Protein AF-A0A1B6HG64-F1 (afdb_monomer)

Secondary structure (DSSP, 8-state):
-HHHHHHHHHHHHHHHHT-S--TTS--GGGSHHHHHHHH-HHHHHHHHHHHHHHHHHHHHHHH---SEETTEEHHHHHHHHHHHHHHHHHHHHHHHHHHHHHHHHHHHHHHHHHHH--

Sequence (118 aa):
IAIDISCHWIYLHSSLLQGKTSHKFIDLGENPIMSVYYTSRPVLFFMCFGNEAFFAALYAMHFAEGPIIAGMGLFRLICYLAAPVMAVKTAISLVHGYVACCNIATIDVKEREALKQK

Foldseek 3Di:
DVLLVVLVVLLVVLVVLCPDDDDPADDPCVDVVVVVCVVDPVNVVCLVVLLVLLVVLVVVVVVPLDDQDPNGRPSVVSNVVSVVSNVVSSVVSVVSSVSSVVSVVVSVVVVVVVVVVD

Mean predicted aligned error: 8.43 Å

Radius of gyration: 19.55 Å; Cα contacts (8 Å, |Δi|>4): 92; chains: 1; bounding box: 41×30×65 Å

Nearest PDB structures (foldseek):
  1b5l-assembly1_A  TM=2.856E-01  e=9.834E+00  Komagataella pastoris

Solvent-accessible surface area (backbone atoms only — not comparable to full-atom values): 6390 Å² total; per-residue (Å²): 110,69,64,47,54,51,19,50,49,46,32,52,49,36,57,62,74,47,64,92,75,78,92,83,64,85,59,66,70,79,40,70,72,49,36,55,49,69,71,33,65,67,56,45,48,52,34,53,50,25,33,51,45,23,56,50,21,56,56,41,45,75,80,47,44,60,65,74,51,95,92,38,29,44,32,55,55,49,26,63,68,14,44,62,36,32,53,53,46,51,52,53,29,50,54,48,27,50,48,23,52,54,46,40,54,53,49,56,52,49,56,53,51,56,62,71,75,105

Structure (mmCIF, N/CA/C/O backbone):
data_AF-A0A1B6HG64-F1
#
_entry.id   AF-A0A1B6HG64-F1
#
loop_
_atom_site.group_PDB
_atom_site.id
_atom_site.type_symbol
_atom_site.label_atom_id
_atom_site.label_alt_id
_atom_site.label_comp_id
_atom_site.label_asym_id
_atom_site.label_entity_id
_atom_site.label_seq_id
_atom_site.pdbx_PDB_ins_code
_atom_site.Cartn_x
_atom_site.Cartn_y
_atom_site.Cartn_z
_atom_site.occupancy
_atom_site.B_iso_or_equiv
_atom_site.auth_seq_id
_atom_site.auth_comp_id
_atom_site.auth_asym_id
_atom_site.auth_atom_id
_atom_site.pdbx_PDB_model_num
ATOM 1 N N . ILE A 1 1 ? -0.509 5.584 -4.532 1.00 76.31 1 ILE A N 1
ATOM 2 C CA . ILE A 1 1 ? 0.352 5.771 -3.331 1.00 76.31 1 ILE A CA 1
ATOM 3 C C . ILE A 1 1 ? -0.449 6.304 -2.143 1.00 76.31 1 ILE A C 1
ATOM 5 O O . ILE A 1 1 ? -0.572 5.577 -1.171 1.00 76.31 1 ILE A O 1
ATOM 9 N N . ALA A 1 2 ? -1.053 7.499 -2.220 1.00 85.50 2 ALA A N 1
ATOM 10 C CA . ALA A 1 2 ? -1.774 8.093 -1.082 1.00 85.50 2 ALA A CA 1
ATOM 11 C C . ALA A 1 2 ? -2.880 7.192 -0.498 1.00 85.50 2 ALA A C 1
ATOM 13 O O . ALA A 1 2 ? -2.928 7.011 0.710 1.00 85.50 2 ALA A O 1
ATOM 14 N N . ILE A 1 3 ? -3.698 6.564 -1.352 1.00 87.06 3 ILE A N 1
ATOM 15 C CA . ILE A 1 3 ? -4.765 5.642 -0.919 1.00 87.06 3 ILE A CA 1
ATOM 16 C C . ILE A 1 3 ? -4.202 4.491 -0.077 1.00 87.06 3 ILE A C 1
ATOM 18 O O . ILE A 1 3 ? -4.750 4.182 0.972 1.00 87.06 3 ILE A O 1
ATOM 22 N N . ASP A 1 4 ? -3.088 3.887 -0.500 1.00 85.69 4 ASP A N 1
ATOM 23 C CA . ASP A 1 4 ? -2.468 2.776 0.230 1.00 85.69 4 ASP A CA 1
ATOM 24 C C . ASP A 1 4 ? -1.981 3.225 1.614 1.00 85.69 4 ASP A C 1
ATOM 26 O O . ASP A 1 4 ? -2.293 2.581 2.611 1.00 85.69 4 ASP A O 1
ATOM 30 N N . ILE A 1 5 ? -1.314 4.384 1.685 1.00 87.50 5 ILE A N 1
ATOM 31 C CA . ILE A 1 5 ? -0.844 4.975 2.946 1.00 87.50 5 ILE A CA 1
ATOM 32 C C . ILE A 1 5 ? -2.027 5.278 3.874 1.00 87.50 5 ILE A C 1
ATOM 34 O O . ILE A 1 5 ? -2.003 4.899 5.043 1.00 87.50 5 ILE A O 1
ATOM 38 N N . SER A 1 6 ? -3.074 5.931 3.364 1.00 90.38 6 SER A N 1
ATOM 39 C CA . SER A 1 6 ? -4.257 6.288 4.150 1.00 90.38 6 SER A CA 1
ATOM 40 C C . SER A 1 6 ? -5.000 5.053 4.658 1.00 90.38 6 SER A C 1
ATOM 42 O O . SER A 1 6 ? -5.297 4.974 5.847 1.00 90.38 6 SER A O 1
ATOM 44 N N . CYS A 1 7 ? -5.268 4.066 3.800 1.00 87.69 7 CYS A N 1
ATOM 45 C CA . CYS A 1 7 ? -5.957 2.838 4.196 1.00 87.69 7 CYS A CA 1
ATOM 46 C C . CYS A 1 7 ? -5.138 2.028 5.210 1.00 87.69 7 CYS A C 1
ATOM 48 O O . CYS A 1 7 ? -5.705 1.520 6.176 1.00 87.69 7 CYS A O 1
ATOM 50 N N . HIS A 1 8 ? -3.814 1.955 5.040 1.00 86.06 8 HIS A N 1
ATOM 51 C CA . HIS A 1 8 ? -2.930 1.303 6.003 1.00 86.06 8 HIS A CA 1
ATOM 52 C C . HIS A 1 8 ? -2.925 2.033 7.349 1.00 86.06 8 HIS A C 1
ATOM 54 O O . HIS A 1 8 ? -2.975 1.398 8.399 1.00 86.06 8 HIS A O 1
ATOM 60 N N . TRP A 1 9 ? -2.907 3.368 7.333 1.00 88.56 9 TRP A N 1
ATOM 61 C CA . TRP A 1 9 ? -2.954 4.169 8.552 1.00 88.56 9 TRP A CA 1
ATOM 62 C C . TRP A 1 9 ? -4.270 3.972 9.311 1.00 88.56 9 TRP A C 1
ATOM 64 O O . TRP A 1 9 ? -4.242 3.741 10.516 1.00 88.56 9 TRP A O 1
ATOM 74 N N . ILE A 1 10 ? -5.414 3.984 8.617 1.00 88.19 10 ILE A N 1
ATOM 75 C CA . ILE A 1 10 ? -6.731 3.734 9.229 1.00 88.19 10 ILE A CA 1
ATOM 76 C C . ILE A 1 10 ? -6.791 2.316 9.804 1.00 88.19 10 ILE A C 1
ATOM 78 O O . ILE A 1 10 ? -7.281 2.123 10.914 1.00 88.19 10 ILE A O 1
ATOM 82 N N . TYR A 1 11 ? -6.253 1.324 9.095 1.00 85.38 11 TYR A N 1
ATOM 83 C CA . TYR A 1 11 ? -6.196 -0.046 9.596 1.00 85.38 11 TYR A CA 1
ATOM 84 C C . TYR A 1 11 ? -5.319 -0.183 10.843 1.00 85.38 11 TYR A C 1
ATOM 86 O O . TYR A 1 11 ? -5.755 -0.763 11.841 1.00 85.38 11 TYR A O 1
ATOM 94 N N . LEU A 1 12 ? -4.122 0.410 10.833 1.00 86.50 12 LEU A N 1
ATOM 95 C CA . LEU A 1 12 ? -3.239 0.458 11.997 1.00 86.50 12 LEU A CA 1
ATOM 96 C C . LEU A 1 12 ? -3.927 1.155 13.177 1.00 86.50 12 LEU A C 1
ATOM 98 O O . LEU A 1 12 ? -3.898 0.648 14.295 1.00 86.50 12 LEU A O 1
ATOM 102 N N . HIS A 1 13 ? -4.594 2.282 12.923 1.00 88.25 13 HIS A N 1
ATOM 103 C CA . HIS A 1 13 ? -5.351 3.011 13.933 1.00 88.25 13 HIS A CA 1
ATOM 104 C C . HIS A 1 13 ? -6.487 2.160 14.515 1.00 88.25 13 HIS A C 1
ATOM 106 O O . HIS A 1 13 ? -6.604 2.050 15.732 1.00 88.25 13 HIS A O 1
ATOM 112 N N . SER A 1 14 ? -7.258 1.477 13.663 1.00 84.75 14 SER A N 1
ATOM 113 C CA . SER A 1 14 ? -8.315 0.558 14.100 1.00 84.75 14 SER A CA 1
ATOM 114 C C . SER A 1 14 ? -7.766 -0.592 14.954 1.00 84.75 14 SER A C 1
ATOM 116 O O . SER A 1 14 ? -8.376 -0.953 15.956 1.00 84.75 14 SER A O 1
ATOM 118 N N . SER A 1 15 ? -6.575 -1.104 14.621 1.00 80.88 15 SER A N 1
ATOM 119 C CA . SER A 1 15 ? -5.893 -2.169 15.369 1.00 80.88 15 SER A CA 1
ATOM 120 C C . SER A 1 15 ? -5.388 -1.690 16.736 1.00 80.88 15 SER A C 1
ATOM 122 O O . SER A 1 15 ? -5.432 -2.439 17.709 1.00 80.88 15 SER A O 1
ATOM 124 N N . LEU A 1 16 ? -4.925 -0.437 16.829 1.00 84.31 16 LEU A N 1
ATOM 125 C CA . LEU A 1 16 ? -4.517 0.184 18.093 1.00 84.31 16 LEU A CA 1
ATOM 126 C C . LEU A 1 16 ? -5.717 0.421 19.018 1.00 84.31 16 LEU A C 1
ATOM 128 O O . LEU A 1 16 ? -5.644 0.092 20.201 1.00 84.31 16 LEU A O 1
ATOM 132 N N . LEU A 1 17 ? -6.824 0.943 18.478 1.00 81.62 17 LEU A N 1
ATOM 133 C CA . LEU A 1 17 ? -8.076 1.134 19.220 1.00 81.62 17 LEU A CA 1
ATOM 134 C C . LEU A 1 17 ? -8.688 -0.199 19.676 1.00 81.62 17 LEU A C 1
ATOM 136 O O . LEU A 1 17 ? -9.300 -0.270 20.735 1.00 81.62 17 LEU A O 1
ATOM 140 N N . GLN A 1 18 ? -8.490 -1.272 18.905 1.00 71.62 18 GLN A N 1
ATOM 141 C CA . GLN A 1 18 ? -9.025 -2.604 19.198 1.00 71.62 18 GLN A CA 1
ATOM 142 C C . GLN A 1 18 ? -8.456 -3.292 20.445 1.00 71.62 18 GLN A C 1
ATOM 144 O O . GLN A 1 18 ? -9.000 -4.334 20.810 1.00 71.62 18 GLN A O 1
ATOM 149 N N . GLY A 1 19 ? -7.372 -2.780 21.048 1.00 62.94 19 GLY A N 1
ATOM 150 C CA . GLY A 1 19 ? -6.646 -3.349 22.194 1.00 62.94 19 GLY A CA 1
ATOM 151 C C . GLY A 1 19 ? -7.317 -4.549 22.881 1.00 62.94 19 GLY A C 1
ATOM 152 O O . GLY A 1 19 ? -8.223 -4.371 23.683 1.00 62.94 19 GLY A O 1
ATOM 153 N N . LYS A 1 20 ? -6.860 -5.769 22.541 1.00 53.66 20 LYS A N 1
ATOM 154 C CA . LYS A 1 20 ? -7.310 -7.082 23.054 1.00 53.66 20 LYS A CA 1
ATOM 155 C C . LYS A 1 20 ? -8.774 -7.110 23.529 1.00 53.66 20 LYS A C 1
ATOM 157 O O . LYS A 1 20 ? -8.989 -7.051 24.731 1.00 53.66 20 LYS A O 1
ATOM 162 N N . THR A 1 21 ? -9.759 -7.273 22.637 1.00 53.34 21 THR A N 1
ATOM 163 C CA . THR A 1 21 ? -11.021 -8.025 22.880 1.00 53.34 21 THR A CA 1
ATOM 164 C C . THR A 1 21 ? -12.059 -7.763 21.779 1.00 53.34 21 THR A C 1
ATOM 166 O O . THR A 1 21 ? -12.567 -6.657 21.658 1.00 53.34 21 THR A O 1
ATOM 169 N N . SER A 1 22 ? -12.438 -8.787 20.997 1.00 51.09 22 SER A N 1
ATOM 170 C CA . SER A 1 22 ? -13.840 -9.109 20.628 1.00 51.09 22 SER A CA 1
ATOM 171 C C . SER A 1 22 ? -13.926 -10.076 19.434 1.00 51.09 22 SER A C 1
ATOM 173 O O . SER A 1 22 ? -13.179 -9.962 18.472 1.00 51.09 22 SER A O 1
ATOM 175 N N . HIS A 1 23 ? -14.908 -10.981 19.472 1.00 54.00 23 HIS A N 1
ATOM 176 C CA . HIS A 1 23 ? -15.177 -12.027 18.472 1.00 54.00 23 HIS A CA 1
ATOM 177 C C . HIS A 1 23 ? -16.087 -11.603 17.300 1.00 54.00 23 HIS A C 1
ATOM 179 O O . HIS A 1 23 ? -16.501 -12.451 16.521 1.00 54.00 23 HIS A O 1
ATOM 185 N N . LYS A 1 24 ? -16.461 -10.321 17.191 1.00 56.59 24 LYS A N 1
ATOM 186 C CA . LYS A 1 24 ? -17.429 -9.835 16.181 1.00 56.59 24 LYS A CA 1
ATOM 187 C C . LYS A 1 24 ? -16.788 -8.987 15.074 1.00 56.59 24 LYS A C 1
ATOM 189 O O . LYS A 1 24 ? -17.493 -8.269 14.372 1.00 56.59 24 LYS A O 1
ATOM 194 N N . PHE A 1 25 ? -15.463 -8.994 14.974 1.00 61.44 25 PHE A N 1
ATOM 195 C CA . PHE A 1 25 ? -14.749 -8.221 13.963 1.00 61.44 25 PHE A CA 1
ATOM 196 C C . PHE A 1 25 ? -14.629 -9.004 12.662 1.00 61.44 25 PHE A C 1
ATOM 198 O O . PHE A 1 25 ? -14.516 -10.227 12.674 1.00 61.44 25 PHE A O 1
ATOM 205 N N . ILE A 1 26 ? -14.666 -8.274 11.551 1.00 62.00 26 ILE A N 1
ATOM 206 C CA . ILE A 1 26 ? -14.460 -8.835 10.221 1.00 62.00 26 ILE A CA 1
ATOM 207 C C . ILE A 1 26 ? -12.950 -8.996 10.067 1.00 62.00 26 ILE A C 1
ATOM 209 O O . ILE A 1 26 ? -12.233 -8.003 9.911 1.00 62.00 26 ILE A O 1
ATOM 213 N N . ASP A 1 27 ? -12.465 -10.230 10.182 1.00 60.88 27 ASP A N 1
ATOM 214 C CA . ASP A 1 27 ? -11.059 -10.532 9.944 1.00 60.88 27 ASP A CA 1
ATOM 215 C C . ASP A 1 27 ? -10.826 -10.661 8.434 1.00 60.88 27 ASP A C 1
ATOM 217 O O . ASP A 1 27 ? -11.445 -11.472 7.742 1.00 60.88 27 ASP A O 1
ATOM 221 N N . LEU A 1 28 ? -9.911 -9.846 7.907 1.00 59.25 28 LEU A N 1
ATOM 222 C CA . LEU A 1 28 ? -9.477 -9.913 6.510 1.00 59.25 28 LEU A CA 1
ATOM 223 C C . LEU A 1 28 ? -8.909 -11.293 6.143 1.00 59.25 28 LEU A C 1
ATOM 225 O O . LEU A 1 28 ? -8.903 -11.658 4.966 1.00 59.25 28 LEU A O 1
ATOM 229 N N . GLY A 1 29 ? -8.435 -12.046 7.142 1.00 55.06 29 GLY A N 1
ATOM 230 C CA . GLY A 1 29 ? -7.920 -13.402 6.990 1.00 55.06 29 GLY A CA 1
ATOM 231 C C . GLY A 1 29 ? -8.951 -14.436 6.527 1.00 55.06 29 GLY A C 1
ATOM 232 O O . GLY A 1 29 ? -8.546 -15.466 5.992 1.00 55.06 29 GLY A O 1
ATOM 233 N N . GLU A 1 30 ? -10.257 -14.173 6.659 1.00 53.72 30 GLU A N 1
ATOM 234 C CA . GLU A 1 30 ? -11.302 -15.100 6.190 1.00 53.72 30 GLU A CA 1
ATOM 235 C C . GLU A 1 30 ? -11.447 -15.122 4.659 1.00 53.72 30 GLU A C 1
ATOM 237 O O . GLU A 1 30 ? -12.007 -16.068 4.102 1.00 53.72 30 GLU A O 1
ATOM 242 N N . ASN A 1 31 ? -10.921 -14.119 3.944 1.00 63.69 31 ASN A N 1
ATOM 243 C CA . ASN A 1 31 ? -10.977 -14.095 2.486 1.00 63.69 31 ASN A CA 1
ATOM 244 C C . ASN A 1 31 ? -9.750 -14.816 1.880 1.00 63.69 31 ASN A C 1
ATOM 246 O O . ASN A 1 31 ? -8.621 -14.336 2.038 1.00 63.69 31 ASN A O 1
ATOM 250 N N . PRO A 1 32 ? -9.923 -15.925 1.129 1.00 62.09 32 PRO A N 1
ATOM 251 C CA . PRO A 1 32 ? -8.813 -16.718 0.585 1.00 62.09 32 PRO A CA 1
ATOM 252 C C . PRO A 1 32 ? -7.866 -15.912 -0.319 1.00 62.09 32 PRO A C 1
ATOM 254 O O . PRO A 1 32 ? -6.669 -16.190 -0.371 1.00 62.09 32 PRO A O 1
ATOM 257 N N . ILE A 1 33 ? -8.367 -14.866 -0.983 1.00 64.31 33 ILE A N 1
ATOM 258 C CA . ILE A 1 33 ? -7.560 -13.971 -1.829 1.00 64.31 33 ILE A CA 1
ATOM 259 C C . ILE A 1 33 ? -6.590 -13.133 -0.983 1.00 64.31 33 ILE A C 1
ATOM 261 O O . ILE A 1 33 ? -5.434 -12.934 -1.359 1.00 64.31 33 ILE A O 1
ATOM 265 N N . MET A 1 34 ? -7.038 -12.665 0.182 1.00 61.75 34 MET A N 1
ATOM 266 C CA . MET A 1 34 ? -6.215 -11.874 1.098 1.00 61.75 34 MET A CA 1
ATOM 267 C C . MET A 1 34 ? -5.264 -12.748 1.910 1.00 61.75 34 MET A C 1
ATOM 269 O O . MET A 1 34 ? -4.143 -12.321 2.181 1.00 61.75 34 MET A O 1
ATOM 273 N N . SER A 1 35 ? -5.655 -13.991 2.202 1.00 64.50 35 SER A N 1
ATOM 274 C CA . SER A 1 35 ? -4.749 -14.993 2.765 1.00 64.50 35 SER A CA 1
ATOM 275 C C . SER A 1 35 ? -3.542 -15.207 1.848 1.00 64.50 35 SER A C 1
ATOM 277 O O . SER A 1 35 ? -2.416 -14.990 2.276 1.00 64.50 35 SER A O 1
ATOM 279 N N . VAL A 1 36 ? -3.737 -15.473 0.551 1.00 66.12 36 VAL A N 1
ATOM 280 C CA . VAL A 1 36 ? -2.613 -15.628 -0.396 1.00 66.12 36 VAL A CA 1
ATOM 281 C C . VAL A 1 36 ? -1.762 -14.354 -0.492 1.00 66.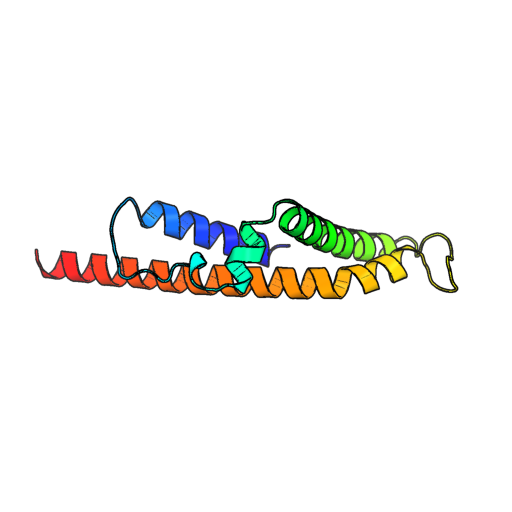12 36 VAL A C 1
ATOM 283 O O . VAL A 1 36 ? -0.529 -14.443 -0.504 1.00 66.12 36 VAL A O 1
ATOM 286 N N . TYR A 1 37 ? -2.402 -13.180 -0.503 1.00 65.88 37 TYR A N 1
ATOM 287 C CA . TYR A 1 37 ? -1.725 -11.880 -0.546 1.00 65.88 37 TYR A CA 1
ATOM 288 C C . TYR A 1 37 ? -0.788 -11.648 0.652 1.00 65.88 37 TYR A C 1
ATOM 290 O O . TYR A 1 37 ? 0.324 -11.153 0.469 1.00 65.88 37 TYR A O 1
ATOM 298 N N . TYR A 1 38 ? -1.198 -12.045 1.861 1.00 64.44 38 TYR A N 1
ATOM 299 C CA . TYR A 1 38 ? -0.401 -11.883 3.083 1.00 64.44 38 TYR A CA 1
ATOM 300 C C . TYR A 1 38 ? 0.511 -13.078 3.407 1.00 64.44 38 TYR A C 1
ATOM 302 O O . TYR A 1 38 ? 1.560 -12.895 4.022 1.00 64.44 38 TYR A O 1
ATOM 310 N N . THR A 1 39 ? 0.167 -14.293 2.975 1.00 70.25 39 THR A N 1
ATOM 311 C CA . THR A 1 39 ? 0.966 -15.508 3.207 1.00 70.25 39 THR A CA 1
ATOM 312 C C . THR A 1 39 ? 2.240 -15.519 2.365 1.00 70.25 39 THR A C 1
ATOM 314 O O . THR A 1 39 ? 3.273 -16.028 2.802 1.00 70.25 39 THR A O 1
ATOM 317 N N . SER A 1 40 ? 2.209 -14.939 1.163 1.00 75.12 40 SER A N 1
ATOM 318 C CA . SER A 1 40 ? 3.336 -14.991 0.234 1.00 75.12 40 SER A CA 1
ATOM 319 C C . SER A 1 40 ? 4.118 -13.672 0.187 1.00 75.12 40 SER A C 1
ATOM 321 O O . SER A 1 40 ? 3.818 -12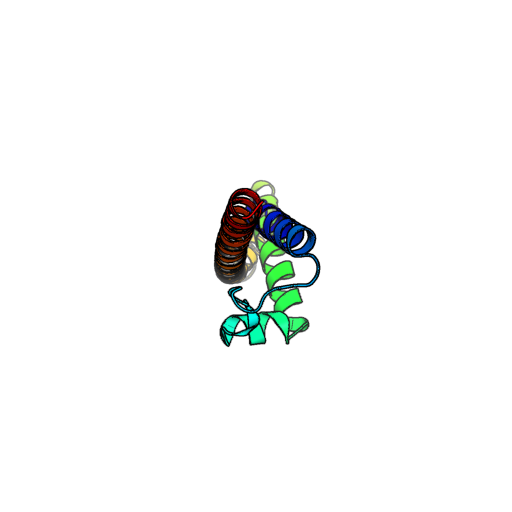.746 -0.562 1.00 75.12 40 SER A O 1
ATOM 323 N N . ARG A 1 41 ? 5.220 -13.619 0.950 1.00 75.56 41 ARG A N 1
ATOM 324 C CA . ARG A 1 41 ? 6.223 -12.533 0.903 1.00 75.56 41 ARG A CA 1
ATOM 325 C C . ARG A 1 41 ? 6.624 -12.086 -0.515 1.00 75.56 41 ARG A C 1
ATOM 327 O O . ARG A 1 41 ? 6.676 -10.876 -0.733 1.00 75.56 41 ARG A O 1
ATOM 334 N N . PRO A 1 42 ? 6.892 -12.990 -1.483 1.00 80.88 42 PRO A N 1
ATOM 335 C CA . PRO A 1 42 ? 7.230 -12.556 -2.837 1.00 80.88 42 PRO A CA 1
ATOM 336 C C . PRO A 1 42 ? 6.073 -11.829 -3.534 1.00 80.88 42 PRO A C 1
ATOM 338 O O . PRO A 1 42 ? 6.323 -10.849 -4.224 1.00 80.88 42 PRO A O 1
ATOM 341 N N . VAL A 1 43 ? 4.815 -12.232 -3.326 1.00 80.50 43 VAL A N 1
ATOM 342 C CA . VAL A 1 43 ? 3.654 -11.556 -3.937 1.00 80.50 43 VAL A CA 1
ATOM 343 C C . VAL A 1 43 ? 3.483 -10.152 -3.371 1.00 80.50 43 VAL A C 1
ATOM 345 O O . VAL A 1 43 ? 3.261 -9.213 -4.134 1.00 80.50 43 VAL A O 1
ATOM 348 N N . LEU A 1 44 ? 3.654 -9.984 -2.056 1.00 80.81 44 LEU A N 1
ATOM 349 C CA . LEU A 1 44 ? 3.633 -8.663 -1.428 1.00 80.81 44 LEU A CA 1
ATOM 350 C C . LEU A 1 44 ? 4.729 -7.758 -2.008 1.00 80.81 44 LEU A C 1
ATOM 352 O O . LEU A 1 44 ? 4.452 -6.614 -2.373 1.00 80.81 44 LEU A O 1
ATOM 356 N N . PHE A 1 45 ? 5.950 -8.286 -2.147 1.00 83.12 45 PHE A N 1
ATOM 357 C CA . PHE A 1 45 ? 7.066 -7.554 -2.741 1.00 83.12 45 PHE A CA 1
ATOM 358 C C . PHE A 1 45 ? 6.772 -7.153 -4.189 1.00 83.12 45 PHE A C 1
ATOM 360 O O . PHE A 1 45 ? 6.900 -5.981 -4.523 1.00 83.12 45 PHE A O 1
ATOM 367 N N . PHE A 1 46 ? 6.308 -8.083 -5.030 1.00 84.50 46 PHE A N 1
ATOM 368 C CA . PHE A 1 46 ? 5.962 -7.789 -6.423 1.00 84.50 46 PHE A CA 1
ATOM 369 C C . PHE A 1 46 ? 4.822 -6.776 -6.552 1.00 84.50 46 PHE A C 1
ATOM 371 O O . PHE A 1 46 ? 4.863 -5.939 -7.450 1.00 84.50 46 PHE A O 1
ATOM 378 N N . MET A 1 47 ? 3.827 -6.802 -5.661 1.00 84.19 47 MET A N 1
ATOM 379 C CA . MET A 1 47 ? 2.745 -5.816 -5.686 1.00 84.19 47 MET A CA 1
ATOM 380 C C . MET A 1 47 ? 3.210 -4.416 -5.282 1.00 84.19 47 MET A C 1
ATOM 382 O O . MET A 1 47 ? 2.833 -3.446 -5.937 1.00 84.19 47 MET A O 1
ATOM 386 N N . CYS A 1 48 ? 4.028 -4.289 -4.233 1.00 83.50 48 CYS A N 1
ATOM 387 C CA . CYS A 1 48 ? 4.590 -2.994 -3.844 1.00 83.50 48 CYS A CA 1
ATOM 388 C C . CYS A 1 48 ? 5.571 -2.475 -4.902 1.00 83.50 48 CYS A C 1
ATOM 390 O O . CYS A 1 48 ? 5.433 -1.338 -5.350 1.00 83.50 48 CYS A O 1
ATOM 392 N N . PHE A 1 49 ? 6.480 -3.333 -5.372 1.00 87.19 49 PHE A N 1
ATOM 393 C CA . PHE A 1 49 ? 7.440 -3.007 -6.423 1.00 87.19 49 PHE A CA 1
ATOM 394 C C . PHE A 1 49 ? 6.742 -2.598 -7.722 1.00 87.19 49 PHE A C 1
ATOM 396 O O . PHE A 1 49 ? 7.080 -1.572 -8.296 1.00 87.19 49 PHE A O 1
ATOM 403 N N . GLY A 1 50 ? 5.733 -3.350 -8.173 1.00 86.12 50 GLY A N 1
ATOM 404 C CA . GLY A 1 50 ? 4.976 -3.018 -9.381 1.00 86.12 50 GLY A CA 1
ATOM 405 C C . GLY A 1 50 ? 4.204 -1.705 -9.249 1.00 86.12 50 GLY A C 1
ATOM 406 O O . GLY A 1 50 ? 4.179 -0.906 -10.181 1.00 86.12 50 GLY A O 1
ATOM 407 N N . ASN A 1 51 ? 3.626 -1.432 -8.078 1.00 88.19 51 ASN A N 1
ATOM 408 C CA . ASN A 1 51 ? 2.950 -0.166 -7.815 1.00 88.19 51 ASN A CA 1
ATOM 409 C C . ASN A 1 51 ? 3.925 1.027 -7.836 1.00 88.19 51 ASN A C 1
ATOM 411 O O . ASN A 1 51 ? 3.635 2.029 -8.483 1.00 88.19 51 ASN A O 1
ATOM 415 N N . GLU A 1 52 ? 5.090 0.925 -7.191 1.00 87.69 52 GLU A N 1
ATOM 416 C CA . GLU A 1 52 ? 6.125 1.970 -7.251 1.00 87.69 52 GLU A CA 1
ATOM 417 C C . GLU A 1 52 ? 6.695 2.131 -8.663 1.00 87.69 52 GLU A C 1
ATOM 419 O O . GLU A 1 52 ? 6.806 3.256 -9.152 1.00 87.69 52 GLU A O 1
ATOM 424 N N . ALA A 1 53 ? 6.971 1.023 -9.356 1.00 86.69 53 ALA A N 1
ATOM 425 C CA . ALA A 1 53 ? 7.464 1.016 -10.728 1.00 86.69 53 ALA A CA 1
ATOM 426 C C . ALA A 1 53 ? 6.482 1.684 -11.699 1.00 86.69 53 ALA A C 1
ATOM 428 O O . ALA A 1 53 ? 6.924 2.375 -12.611 1.00 86.69 53 ALA A O 1
ATOM 429 N N . PHE A 1 54 ? 5.167 1.546 -11.494 1.00 88.12 54 PHE A N 1
ATOM 430 C CA . PHE A 1 54 ? 4.159 2.242 -12.296 1.00 88.12 54 PHE A CA 1
ATOM 431 C C . PHE A 1 54 ? 4.269 3.763 -12.154 1.00 88.12 54 PHE A C 1
ATOM 433 O O . PHE A 1 54 ? 4.385 4.463 -13.158 1.00 88.12 54 PHE A O 1
ATOM 440 N N . PHE A 1 55 ? 4.276 4.284 -10.922 1.00 86.12 55 PHE A N 1
ATOM 441 C CA . PHE A 1 55 ? 4.382 5.728 -10.685 1.00 86.12 55 PHE A CA 1
ATOM 442 C C . PHE A 1 55 ? 5.754 6.281 -11.095 1.00 86.12 55 PHE A C 1
ATOM 444 O O . PHE A 1 55 ? 5.820 7.363 -11.675 1.00 86.12 55 PHE A O 1
ATOM 451 N N . ALA A 1 56 ? 6.832 5.526 -10.864 1.00 87.12 56 ALA A N 1
ATOM 452 C CA . ALA A 1 56 ? 8.174 5.880 -11.313 1.00 87.12 56 ALA A CA 1
ATOM 453 C C . ALA A 1 56 ? 8.278 5.908 -12.846 1.00 87.12 56 ALA A C 1
ATOM 455 O O . ALA A 1 56 ? 8.848 6.844 -13.396 1.00 87.12 56 ALA A O 1
ATOM 456 N N . ALA A 1 57 ? 7.685 4.935 -13.548 1.00 86.38 57 ALA A N 1
ATOM 457 C CA . ALA A 1 57 ? 7.654 4.900 -15.009 1.00 86.38 57 ALA A CA 1
ATOM 458 C C . ALA A 1 57 ? 6.798 6.033 -15.594 1.00 86.38 57 ALA A C 1
ATOM 460 O O . ALA A 1 57 ? 7.201 6.649 -16.575 1.00 86.38 57 ALA A O 1
ATOM 461 N N . LEU A 1 58 ? 5.654 6.352 -14.980 1.00 85.94 58 LEU A N 1
ATOM 462 C CA . LEU A 1 58 ? 4.821 7.502 -15.354 1.00 85.94 58 LEU A CA 1
ATOM 463 C C . LEU A 1 58 ? 5.575 8.825 -15.204 1.00 85.94 58 LEU A C 1
ATOM 465 O O . LEU A 1 58 ? 5.515 9.671 -16.093 1.00 85.94 58 LEU A O 1
ATOM 469 N N . TYR A 1 59 ? 6.305 8.982 -14.099 1.00 86.56 59 TYR A N 1
ATOM 470 C CA . TYR A 1 59 ? 7.153 10.145 -13.869 1.00 86.56 59 TYR A CA 1
ATOM 471 C C . TYR A 1 59 ? 8.310 10.204 -14.874 1.00 86.56 59 TYR A C 1
ATOM 473 O O . TYR A 1 59 ? 8.548 11.248 -15.470 1.00 86.56 59 TYR A O 1
ATOM 481 N N . ALA A 1 60 ? 8.989 9.082 -15.128 1.00 84.81 60 ALA A N 1
ATOM 482 C CA . ALA A 1 60 ? 10.080 9.007 -16.097 1.00 84.81 60 ALA A CA 1
ATOM 483 C C . ALA A 1 60 ? 9.613 9.333 -17.525 1.00 84.81 60 ALA A C 1
ATOM 485 O O . ALA A 1 60 ? 10.276 10.115 -18.204 1.00 84.81 60 ALA A O 1
ATOM 486 N N . MET A 1 61 ? 8.441 8.833 -17.945 1.00 83.38 61 MET A N 1
ATOM 487 C CA . MET A 1 61 ? 7.846 9.141 -19.254 1.00 83.38 61 MET A CA 1
ATOM 488 C C . MET A 1 61 ? 7.610 10.638 -19.475 1.00 83.38 61 MET A C 1
ATOM 490 O O . MET A 1 61 ? 7.608 11.076 -20.621 1.00 83.38 61 MET A O 1
ATOM 494 N N . HIS A 1 62 ? 7.426 11.429 -18.413 1.00 79.56 62 HIS A N 1
ATOM 495 C CA . HIS A 1 62 ? 7.299 12.878 -18.548 1.00 79.56 62 HIS A CA 1
ATOM 496 C C . HIS A 1 62 ? 8.595 13.542 -19.047 1.00 79.56 62 HIS A C 1
ATOM 498 O O . HIS A 1 62 ? 8.529 14.531 -19.770 1.00 79.5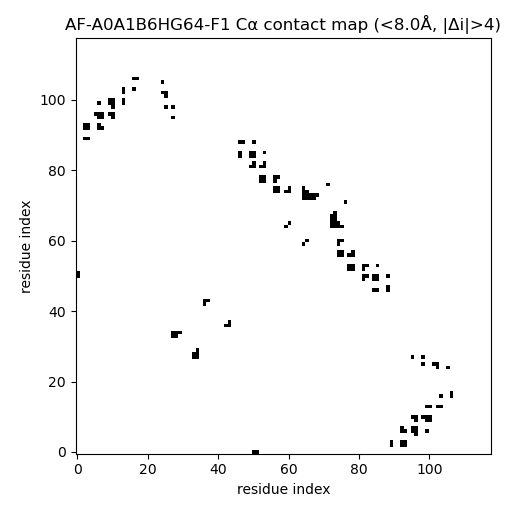6 62 HIS A O 1
ATOM 504 N N . PHE A 1 63 ? 9.763 13.000 -18.686 1.00 79.06 63 PHE A N 1
ATOM 505 C CA . PHE A 1 63 ? 11.068 13.568 -19.042 1.00 79.06 63 PHE A CA 1
ATOM 506 C C . PHE A 1 63 ? 11.698 12.901 -20.267 1.00 79.06 63 PHE A C 1
ATOM 508 O O . PHE A 1 63 ? 12.294 13.582 -21.098 1.00 79.06 63 PHE A O 1
ATOM 515 N N . ALA A 1 64 ? 11.591 11.578 -20.382 1.00 72.19 64 ALA A N 1
ATOM 516 C CA . ALA A 1 64 ? 12.094 10.819 -21.518 1.00 72.19 64 ALA A CA 1
ATOM 517 C C . ALA A 1 64 ? 11.358 9.479 -21.628 1.00 72.19 64 ALA A C 1
ATOM 519 O O . ALA A 1 64 ? 11.207 8.765 -20.642 1.00 72.19 64 ALA A O 1
ATOM 520 N N . GLU A 1 65 ? 10.972 9.071 -22.838 1.00 64.06 65 GLU A N 1
ATOM 521 C CA . GLU A 1 65 ? 10.338 7.759 -23.065 1.00 64.06 65 GLU A CA 1
ATOM 522 C C . GLU A 1 65 ? 11.329 6.576 -22.972 1.00 64.06 65 GLU A C 1
ATOM 524 O O . GLU A 1 65 ? 10.921 5.411 -22.912 1.00 64.06 65 GLU A O 1
ATOM 529 N N . GLY A 1 66 ? 12.628 6.870 -22.838 1.00 66.06 66 GLY A N 1
ATOM 530 C CA . GLY A 1 66 ? 13.699 5.883 -22.712 1.00 66.06 66 GLY A CA 1
ATOM 531 C C . GLY A 1 66 ? 14.126 5.290 -24.060 1.00 66.06 66 GLY A C 1
ATOM 532 O O . GLY A 1 66 ? 13.602 5.678 -25.106 1.00 66.06 66 GLY A O 1
ATOM 533 N N . PRO A 1 67 ? 15.101 4.364 -24.065 1.00 70.31 67 PRO A N 1
ATOM 534 C CA . PRO A 1 67 ? 15.510 3.675 -25.282 1.00 70.31 67 PRO A CA 1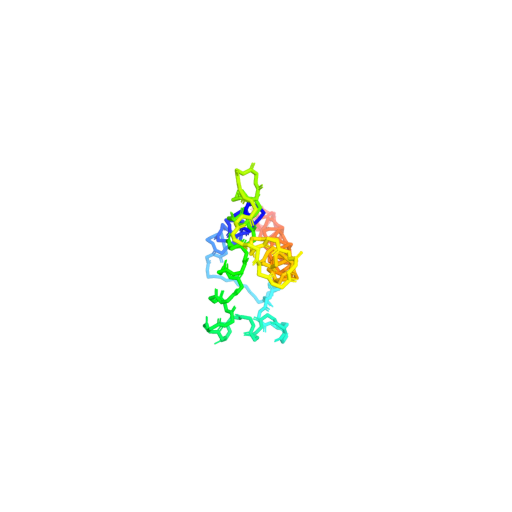
ATOM 535 C C . PRO A 1 67 ? 14.332 2.892 -25.872 1.00 70.31 67 PRO A C 1
ATOM 537 O O . PRO A 1 67 ? 13.537 2.281 -25.152 1.00 70.31 67 PRO A O 1
ATOM 540 N N . ILE A 1 68 ? 14.226 2.929 -27.198 1.00 73.75 68 ILE A N 1
ATOM 541 C CA . ILE A 1 68 ? 13.151 2.281 -27.946 1.00 73.75 68 ILE A CA 1
ATOM 542 C C . ILE A 1 68 ? 13.431 0.779 -27.942 1.00 73.75 68 ILE A C 1
ATOM 544 O O . ILE A 1 68 ? 14.407 0.321 -28.536 1.00 73.75 68 ILE A O 1
ATOM 548 N N . ILE A 1 69 ? 12.587 0.005 -27.268 1.00 66.12 69 ILE A N 1
ATOM 549 C CA . ILE A 1 69 ? 12.680 -1.454 -27.223 1.00 66.12 69 ILE A CA 1
ATOM 550 C C . ILE A 1 69 ? 11.334 -1.995 -27.712 1.00 66.12 69 ILE A C 1
ATOM 552 O O . ILE A 1 69 ? 10.286 -1.649 -27.178 1.00 66.12 69 ILE A O 1
ATOM 556 N N . ALA A 1 70 ? 11.357 -2.822 -28.763 1.00 60.78 70 ALA A N 1
ATOM 557 C CA . ALA A 1 70 ? 10.159 -3.383 -29.405 1.00 60.78 70 ALA A CA 1
ATOM 558 C C . ALA A 1 70 ? 9.163 -2.335 -29.967 1.00 60.78 70 ALA A C 1
ATOM 560 O O . ALA A 1 70 ? 7.951 -2.526 -29.908 1.00 60.78 70 ALA A O 1
ATOM 561 N N . GLY A 1 71 ? 9.664 -1.220 -30.516 1.00 67.50 71 GLY A N 1
ATOM 562 C CA . GLY A 1 71 ? 8.835 -0.184 -31.159 1.00 67.50 71 GLY A CA 1
ATOM 563 C C . GLY A 1 71 ? 8.094 0.752 -30.194 1.00 67.50 71 GLY A C 1
ATOM 564 O O . GLY A 1 71 ? 7.355 1.624 -30.640 1.00 67.50 71 GLY A O 1
ATOM 565 N N . MET A 1 72 ? 8.309 0.601 -28.884 1.00 66.75 72 MET A N 1
ATOM 566 C CA . MET A 1 72 ? 7.778 1.470 -27.832 1.00 66.75 72 MET A CA 1
ATOM 567 C C . MET A 1 72 ? 8.912 1.912 -26.895 1.00 66.75 72 MET A C 1
ATOM 569 O O . MET A 1 72 ? 9.929 1.230 -26.769 1.00 66.75 72 MET A O 1
ATOM 573 N N . GLY A 1 73 ? 8.755 3.058 -26.229 1.00 78.69 73 GLY A N 1
ATOM 574 C CA . GLY A 1 73 ? 9.681 3.475 -25.173 1.00 78.69 73 GLY A CA 1
ATOM 575 C C . GLY A 1 73 ? 9.662 2.483 -24.006 1.00 78.69 73 GLY A C 1
ATOM 576 O O . GLY A 1 73 ? 8.587 2.065 -23.566 1.00 78.69 73 GLY A O 1
ATOM 577 N N . LEU A 1 74 ? 10.837 2.098 -23.497 1.00 78.38 74 LEU A N 1
ATOM 578 C CA . LEU A 1 74 ? 10.987 1.149 -22.385 1.00 78.38 74 LEU A CA 1
ATOM 579 C C . LEU A 1 74 ? 10.073 1.482 -21.192 1.00 78.38 74 LEU A C 1
ATOM 581 O O . LEU A 1 74 ? 9.414 0.596 -20.644 1.00 78.38 74 LEU A O 1
ATOM 585 N N . PHE A 1 75 ? 9.980 2.760 -20.815 1.00 80.19 75 PHE A N 1
ATOM 586 C CA . PHE A 1 75 ? 9.145 3.189 -19.690 1.00 80.19 75 PHE A CA 1
ATOM 587 C C . PHE A 1 75 ? 7.650 3.005 -19.961 1.00 80.19 75 PHE A C 1
ATOM 589 O O . PHE A 1 75 ? 6.886 2.714 -19.042 1.00 80.19 75 PHE A O 1
ATOM 596 N N . ARG A 1 76 ? 7.230 3.087 -21.225 1.00 80.06 76 ARG A N 1
ATOM 597 C CA . ARG A 1 76 ? 5.844 2.857 -21.638 1.00 80.06 76 ARG A CA 1
ATOM 598 C C . ARG A 1 76 ? 5.466 1.382 -21.533 1.00 80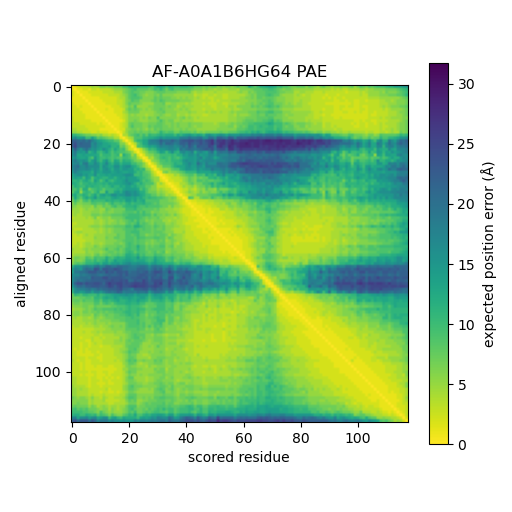.06 76 ARG A C 1
ATOM 600 O O . ARG A 1 76 ? 4.383 1.067 -21.047 1.00 80.06 76 ARG A O 1
ATOM 607 N N . LEU A 1 77 ? 6.376 0.479 -21.905 1.00 82.06 77 LEU A N 1
ATOM 608 C CA . LEU A 1 77 ? 6.185 -0.963 -21.726 1.00 82.06 77 LEU A CA 1
ATOM 609 C C . LEU A 1 77 ? 6.097 -1.336 -20.239 1.00 82.06 77 LEU A C 1
ATOM 611 O O . LEU A 1 77 ? 5.175 -2.044 -19.838 1.00 82.06 77 LEU A O 1
ATOM 615 N N . ILE A 1 78 ? 7.009 -0.810 -19.415 1.00 83.56 78 ILE A N 1
ATOM 616 C CA . ILE A 1 78 ? 6.988 -1.010 -17.958 1.00 83.56 78 ILE A CA 1
ATOM 617 C C . ILE A 1 78 ? 5.676 -0.483 -17.366 1.00 83.56 78 ILE A C 1
ATOM 619 O O . ILE A 1 78 ? 5.052 -1.172 -16.565 1.00 83.56 78 ILE A O 1
ATOM 623 N N . CYS A 1 79 ? 5.217 0.692 -17.802 1.00 86.19 79 CYS A N 1
ATOM 624 C CA . CYS A 1 79 ? 3.948 1.271 -17.368 1.00 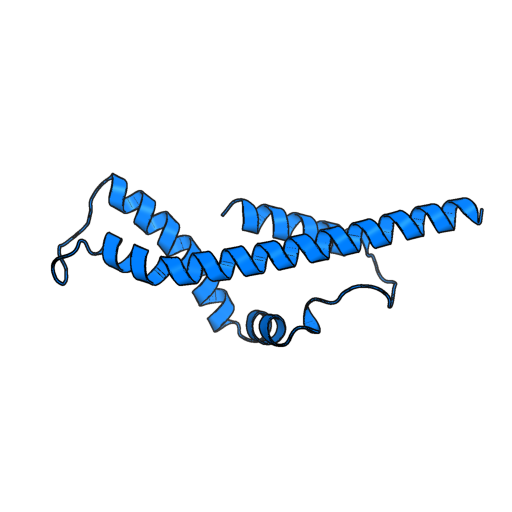86.19 79 CYS A CA 1
ATOM 625 C C . CYS A 1 79 ? 2.757 0.352 -17.694 1.00 86.19 79 CYS A C 1
ATOM 627 O O . CYS A 1 79 ? 1.950 0.074 -16.810 1.00 86.19 79 CYS A O 1
ATOM 629 N N . TYR A 1 80 ? 2.672 -0.196 -18.913 1.00 85.88 80 TYR A N 1
ATOM 630 C CA . TYR A 1 80 ? 1.593 -1.122 -19.286 1.00 85.88 80 TYR A CA 1
ATOM 631 C C . TYR A 1 80 ? 1.621 -2.437 -18.502 1.00 85.88 80 TYR A C 1
ATOM 633 O O . TYR A 1 80 ? 0.565 -2.936 -18.119 1.00 85.88 80 TYR A O 1
ATOM 641 N N . LEU A 1 81 ? 2.807 -2.985 -18.229 1.00 86.69 81 LEU A N 1
ATOM 642 C CA . LEU A 1 81 ? 2.950 -4.202 -17.425 1.00 86.69 81 LEU A CA 1
ATOM 643 C C . LEU A 1 81 ? 2.640 -3.958 -15.940 1.00 86.69 81 LEU A C 1
ATOM 645 O O . LEU A 1 81 ? 2.064 -4.817 -15.276 1.00 86.69 81 LEU A O 1
ATOM 649 N N . ALA A 1 82 ? 2.993 -2.782 -15.420 1.00 88.44 82 ALA A N 1
ATOM 650 C CA . ALA A 1 82 ? 2.785 -2.409 -14.025 1.00 88.44 82 ALA A CA 1
ATOM 651 C C . ALA A 1 82 ? 1.365 -1.883 -13.738 1.00 88.44 82 ALA A C 1
ATOM 653 O O . ALA A 1 82 ? 0.902 -1.956 -12.600 1.00 88.44 82 ALA A O 1
ATOM 654 N N . ALA A 1 83 ? 0.640 -1.407 -14.754 1.00 87.31 83 ALA A N 1
ATOM 655 C CA . ALA A 1 83 ? -0.739 -0.928 -14.644 1.00 87.31 83 ALA A CA 1
ATOM 656 C C . ALA A 1 83 ? -1.716 -1.936 -13.999 1.00 87.31 83 ALA A C 1
ATOM 658 O O . ALA A 1 83 ? -2.405 -1.547 -13.050 1.00 87.31 83 ALA A O 1
ATOM 659 N N . PRO A 1 84 ? -1.791 -3.217 -14.425 1.00 88.62 84 PRO A N 1
ATOM 660 C CA . PRO A 1 84 ? -2.667 -4.190 -13.771 1.00 88.62 84 PRO A CA 1
ATOM 661 C C . PRO A 1 84 ? -2.253 -4.444 -12.317 1.00 88.62 84 PRO A C 1
ATOM 663 O O . PRO A 1 84 ? -3.116 -4.572 -11.451 1.00 88.62 84 PRO A O 1
ATOM 666 N N . VAL A 1 85 ? -0.949 -4.451 -12.021 1.00 88.19 85 VAL A N 1
ATOM 667 C CA . VAL A 1 85 ? -0.438 -4.637 -10.654 1.00 88.19 85 VAL A CA 1
ATOM 668 C C . VAL A 1 85 ? -0.849 -3.469 -9.758 1.00 88.19 85 VAL A C 1
ATOM 670 O O . VAL A 1 85 ? -1.339 -3.692 -8.653 1.00 88.19 85 VAL A O 1
ATOM 673 N N . MET A 1 86 ? -0.725 -2.233 -10.246 1.00 89.44 86 MET A N 1
ATOM 674 C CA . MET A 1 86 ? -1.171 -1.029 -9.540 1.00 89.44 86 MET A CA 1
ATOM 675 C C . MET A 1 86 ? -2.684 -1.044 -9.291 1.00 89.44 86 MET A C 1
ATOM 677 O O . MET A 1 86 ? -3.120 -0.735 -8.180 1.00 89.44 86 MET A O 1
ATOM 681 N N . ALA A 1 87 ? -3.487 -1.447 -10.281 1.00 88.75 87 ALA A N 1
ATOM 682 C CA . ALA A 1 87 ? -4.940 -1.526 -10.143 1.00 88.75 87 ALA A CA 1
ATOM 683 C C . ALA A 1 87 ? -5.358 -2.563 -9.089 1.00 88.75 87 ALA A C 1
ATOM 685 O O . ALA A 1 87 ? -6.151 -2.254 -8.198 1.00 88.75 87 ALA A O 1
ATOM 686 N N . VAL A 1 88 ? -4.775 -3.765 -9.139 1.00 88.00 88 VAL A N 1
ATOM 687 C CA . VAL A 1 88 ? -5.031 -4.825 -8.153 1.00 88.00 88 VAL A CA 1
ATOM 688 C C . VAL A 1 88 ? -4.588 -4.385 -6.760 1.00 88.00 88 VAL A C 1
ATOM 690 O O . VAL A 1 88 ? -5.364 -4.492 -5.811 1.00 88.00 88 VAL A O 1
ATOM 693 N N . LYS A 1 89 ? -3.379 -3.827 -6.628 1.00 87.00 89 LYS A N 1
ATOM 694 C CA . LYS A 1 89 ? -2.871 -3.310 -5.352 1.00 87.00 89 LYS A CA 1
ATOM 695 C C . LYS A 1 89 ? -3.796 -2.232 -4.785 1.00 87.00 89 LYS A C 1
ATOM 697 O O . LYS A 1 89 ? -4.166 -2.315 -3.621 1.00 87.00 89 LYS A O 1
ATOM 702 N N . THR A 1 90 ? -4.234 -1.278 -5.607 1.00 88.94 90 THR A N 1
ATOM 703 C CA . THR A 1 90 ? -5.167 -0.219 -5.192 1.00 88.94 90 THR A CA 1
ATOM 704 C C . THR A 1 90 ? -6.511 -0.787 -4.737 1.00 88.94 90 THR A C 1
ATOM 706 O O . THR A 1 90 ? -7.028 -0.367 -3.703 1.00 88.94 90 THR A O 1
ATOM 709 N N . ALA A 1 91 ? -7.065 -1.767 -5.456 1.00 88.44 91 ALA A N 1
ATOM 710 C CA . ALA A 1 91 ? -8.310 -2.424 -5.068 1.00 88.44 91 ALA A CA 1
ATOM 711 C C . ALA A 1 91 ? -8.185 -3.136 -3.711 1.00 88.44 91 ALA A C 1
ATOM 713 O O . ALA A 1 91 ? -9.051 -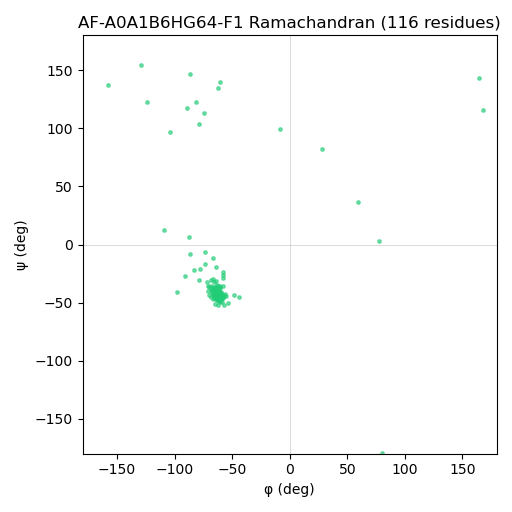2.980 -2.852 1.00 88.44 91 ALA A O 1
ATOM 714 N N . ILE A 1 92 ? -7.082 -3.856 -3.481 1.00 84.94 92 ILE A N 1
ATOM 715 C CA . ILE A 1 92 ? -6.807 -4.513 -2.196 1.00 84.94 92 ILE A CA 1
ATOM 716 C C . ILE A 1 92 ? -6.729 -3.478 -1.069 1.00 84.94 92 ILE A C 1
ATOM 718 O O . ILE A 1 92 ? -7.348 -3.674 -0.024 1.00 84.94 92 ILE A O 1
ATOM 722 N N . SER A 1 93 ? -6.030 -2.359 -1.282 1.00 87.75 93 SER A N 1
ATOM 723 C CA . SER A 1 93 ? -5.929 -1.283 -0.290 1.00 87.75 93 SER A CA 1
ATOM 724 C C . SER A 1 93 ? -7.292 -0.669 0.042 1.00 87.75 93 SER A C 1
ATOM 726 O O . SER A 1 93 ? -7.560 -0.389 1.207 1.00 87.75 93 SER A O 1
ATOM 728 N N . LEU A 1 94 ? -8.187 -0.522 -0.942 1.00 87.94 94 LEU A N 1
ATOM 729 C CA . LEU A 1 94 ? -9.554 -0.044 -0.707 1.00 87.94 94 LEU A CA 1
ATOM 730 C C . LEU A 1 94 ? -10.373 -1.019 0.141 1.00 87.94 94 LEU A C 1
ATOM 732 O O . LEU A 1 94 ? -11.045 -0.584 1.074 1.00 87.94 94 LEU A O 1
ATOM 736 N N . VAL A 1 95 ? -10.294 -2.326 -0.133 1.00 86.38 95 VAL A N 1
ATOM 737 C CA . VAL A 1 95 ? -10.965 -3.345 0.697 1.00 86.38 95 VAL A CA 1
ATOM 738 C C . VAL A 1 95 ? -10.414 -3.313 2.123 1.00 86.38 95 VAL A C 1
ATOM 740 O O . VAL A 1 95 ? -11.174 -3.366 3.087 1.00 86.38 95 VAL A O 1
ATOM 743 N N . HIS A 1 96 ? -9.099 -3.158 2.262 1.00 82.94 96 HIS A N 1
ATOM 744 C CA . HIS A 1 96 ? -8.431 -3.048 3.554 1.00 82.94 96 HIS A CA 1
ATOM 745 C C . HIS A 1 96 ? -8.917 -1.825 4.350 1.00 82.94 96 HIS A C 1
ATOM 747 O O . HIS A 1 96 ? -9.260 -1.939 5.526 1.00 82.94 96 HIS A O 1
ATOM 753 N N . GLY A 1 97 ? -9.018 -0.666 3.693 1.00 86.50 97 GLY A N 1
ATOM 754 C CA . GLY A 1 97 ? -9.571 0.547 4.292 1.00 86.50 97 GLY A CA 1
ATOM 755 C C . GLY A 1 97 ? -11.052 0.415 4.647 1.00 86.50 97 GLY A C 1
ATOM 756 O O . GLY A 1 97 ? -11.461 0.845 5.720 1.00 86.50 97 GLY A O 1
ATOM 757 N N . TYR A 1 98 ? -11.851 -0.221 3.787 1.00 87.75 98 TYR A N 1
ATOM 758 C CA . TYR A 1 98 ? -13.273 -0.456 4.043 1.00 87.75 98 TYR A CA 1
ATOM 759 C C . TYR A 1 98 ? -13.491 -1.275 5.318 1.00 87.75 98 TYR A C 1
ATOM 761 O O . TYR A 1 98 ? -14.245 -0.858 6.197 1.00 87.75 98 TYR A O 1
ATOM 769 N N . VAL A 1 99 ? -12.787 -2.400 5.464 1.00 84.75 99 VAL A N 1
ATOM 770 C CA . VAL A 1 99 ? -12.916 -3.230 6.668 1.00 84.75 99 VAL A CA 1
ATOM 771 C C . VAL A 1 99 ? -12.399 -2.503 7.906 1.00 84.75 99 VAL A C 1
ATOM 773 O O . VAL A 1 99 ? -13.033 -2.583 8.956 1.00 84.75 99 VAL A O 1
ATOM 776 N N . ALA A 1 100 ? -11.315 -1.730 7.793 1.00 86.19 100 ALA A N 1
ATOM 777 C CA . ALA A 1 100 ? -10.840 -0.899 8.896 1.00 86.19 100 ALA A CA 1
ATOM 778 C C . ALA A 1 100 ? -11.919 0.088 9.374 1.00 86.19 100 ALA A C 1
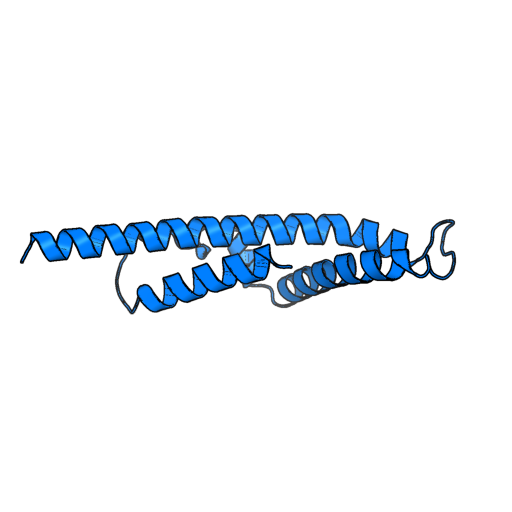ATOM 780 O O . ALA A 1 100 ? -12.179 0.184 10.572 1.00 86.19 100 ALA A O 1
ATOM 781 N N . CYS A 1 101 ? -12.609 0.764 8.451 1.00 88.12 101 CYS A N 1
ATOM 782 C CA . CYS A 1 101 ? -13.714 1.663 8.782 1.00 88.12 101 CYS A CA 1
ATOM 783 C C . CYS A 1 101 ? -14.880 0.929 9.465 1.00 88.12 101 CYS A C 1
ATOM 785 O O . CYS A 1 101 ? -15.408 1.416 10.465 1.00 88.12 101 CYS A O 1
ATOM 787 N N . CYS A 1 102 ? -15.267 -0.254 8.976 1.00 86.81 102 CYS A N 1
ATOM 788 C CA . CYS A 1 102 ? -16.299 -1.077 9.619 1.00 86.81 102 CYS A CA 1
ATOM 789 C C . CYS A 1 102 ? -15.892 -1.523 11.033 1.00 86.81 102 CYS A C 1
ATOM 791 O O . CYS A 1 102 ? -16.719 -1.538 11.951 1.00 86.81 102 CYS A O 1
ATOM 793 N N . ASN A 1 103 ? -14.616 -1.856 11.223 1.00 85.44 103 ASN A N 1
ATOM 794 C CA . ASN A 1 103 ? -14.073 -2.220 12.524 1.00 85.44 103 ASN A CA 1
ATOM 795 C C . ASN A 1 103 ? -14.114 -1.031 13.493 1.00 85.44 103 ASN A C 1
ATOM 797 O O . ASN A 1 103 ? -14.575 -1.208 14.617 1.00 85.44 103 ASN A O 1
ATOM 801 N N . ILE A 1 104 ? -13.743 0.178 13.055 1.00 87.44 104 ILE A N 1
ATOM 802 C CA . ILE A 1 104 ? -13.862 1.402 13.868 1.00 87.44 104 ILE A CA 1
ATOM 803 C C . ILE A 1 104 ? -15.323 1.665 14.249 1.00 87.44 104 ILE A C 1
ATOM 805 O O . ILE A 1 104 ? -15.621 1.835 15.425 1.00 87.44 104 ILE A O 1
ATOM 809 N N . ALA A 1 105 ? -16.259 1.590 13.298 1.00 88.69 105 ALA A N 1
ATOM 810 C CA . ALA A 1 105 ? -17.681 1.776 13.596 1.00 88.69 105 ALA A CA 1
ATOM 811 C C . ALA A 1 105 ? -18.200 0.771 14.644 1.00 88.69 105 ALA A C 1
ATOM 813 O O . ALA A 1 105 ? -19.027 1.103 15.492 1.00 88.69 105 ALA A O 1
ATOM 814 N N . THR A 1 106 ? -17.692 -0.464 14.618 1.00 85.81 106 THR A N 1
ATOM 815 C CA . THR A 1 106 ? -18.025 -1.488 15.617 1.00 85.81 106 THR A CA 1
ATOM 816 C C . THR A 1 106 ? -17.463 -1.149 17.001 1.00 85.81 106 THR A C 1
ATOM 818 O O . THR A 1 106 ? -18.111 -1.454 18.003 1.00 85.81 106 THR A O 1
ATOM 821 N N . ILE A 1 107 ? -16.277 -0.538 17.074 1.00 85.00 107 ILE A N 1
ATOM 822 C CA . ILE A 1 107 ? -15.689 -0.047 18.331 1.00 85.00 107 ILE A CA 1
ATOM 823 C C . ILE A 1 107 ? -16.557 1.085 18.889 1.00 85.00 107 ILE A C 1
ATOM 825 O O . ILE A 1 107 ? -17.023 0.978 20.021 1.00 85.00 107 ILE A O 1
ATOM 829 N N . ASP A 1 108 ? -16.881 2.088 18.069 1.00 88.06 108 ASP A N 1
ATOM 830 C CA . ASP A 1 108 ? -17.687 3.247 18.474 1.00 88.06 108 ASP A CA 1
ATOM 831 C C . ASP A 1 108 ? -19.057 2.843 19.042 1.00 88.06 108 ASP A C 1
ATOM 833 O O . ASP A 1 108 ? -19.520 3.385 20.050 1.00 88.06 108 ASP A O 1
ATOM 837 N N . VAL A 1 109 ? -19.734 1.876 18.410 1.00 88.19 109 VAL A N 1
ATOM 838 C CA . VAL A 1 109 ? -21.031 1.375 18.893 1.00 88.19 109 VAL A CA 1
ATOM 839 C C . VAL A 1 109 ? -20.887 0.721 20.267 1.00 88.19 109 VAL A C 1
ATOM 841 O O . VAL A 1 109 ? -21.687 1.005 21.158 1.00 88.19 109 VAL A O 1
ATOM 844 N N . LYS A 1 110 ? -19.854 -0.104 20.466 1.00 85.50 110 LYS A N 1
ATOM 845 C CA . LYS A 1 110 ? -19.608 -0.779 21.747 1.00 85.50 110 LYS A CA 1
ATOM 846 C C . LYS A 1 110 ? -19.260 0.201 22.859 1.00 85.50 110 LYS A C 1
ATOM 848 O O . LYS A 1 110 ? -19.768 0.056 23.968 1.00 85.50 110 LYS A O 1
ATOM 853 N N . GLU A 1 111 ? -18.436 1.207 22.575 1.00 87.12 111 GLU A N 1
ATOM 854 C CA . GLU A 1 111 ? -18.132 2.260 23.546 1.00 87.12 111 GLU A CA 1
ATOM 855 C C . GLU A 1 111 ? -19.410 2.991 23.978 1.00 87.12 111 GLU A C 1
ATOM 857 O O . GLU A 1 111 ? -19.637 3.200 25.171 1.00 87.12 111 GLU A O 1
ATOM 862 N N . ARG A 1 112 ? -20.312 3.297 23.034 1.00 87.56 112 ARG A N 1
ATOM 863 C CA . ARG A 1 112 ? -21.613 3.914 23.344 1.00 87.56 112 ARG A CA 1
ATOM 864 C C . ARG A 1 112 ? -22.544 3.003 24.140 1.00 87.56 112 ARG A C 1
ATOM 866 O O . ARG A 1 112 ? -23.286 3.500 24.983 1.00 87.56 112 ARG A O 1
ATOM 873 N N . GLU A 1 113 ? -22.548 1.700 23.881 1.00 88.75 113 GLU A N 1
ATOM 874 C CA . GLU A 1 113 ? -23.323 0.733 24.668 1.00 88.75 113 GLU A CA 1
ATOM 875 C C . GLU A 1 113 ? -22.795 0.625 26.103 1.00 88.75 113 GLU A C 1
ATOM 877 O O . GLU A 1 113 ? -23.584 0.675 27.046 1.00 88.75 113 GLU A O 1
ATOM 882 N N . ALA A 1 114 ? -21.474 0.568 26.285 1.00 86.06 114 ALA A N 1
ATOM 883 C CA . ALA A 1 114 ? -20.845 0.529 27.603 1.00 86.06 114 ALA A CA 1
ATOM 884 C C . ALA A 1 114 ? -21.118 1.801 28.424 1.00 86.06 114 ALA A C 1
ATOM 886 O O . ALA A 1 114 ? -21.293 1.724 29.639 1.00 86.06 114 ALA A O 1
ATOM 887 N N . LEU A 1 115 ? -21.202 2.965 27.770 1.00 87.31 115 LEU A N 1
ATOM 888 C CA . LEU A 1 115 ? -21.598 4.221 28.416 1.00 87.31 115 LEU A CA 1
ATOM 889 C C . LEU A 1 115 ? -23.067 4.234 28.859 1.00 87.31 115 LEU A C 1
ATOM 891 O O . LEU A 1 115 ? -23.375 4.887 29.845 1.00 87.31 115 LEU A O 1
ATOM 895 N N . LYS A 1 116 ? -23.966 3.531 28.159 1.00 86.00 116 LYS A N 1
A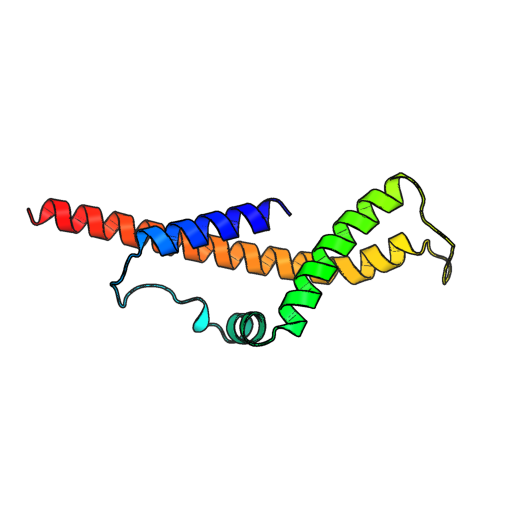TOM 896 C CA . LYS A 1 116 ? -25.390 3.424 28.538 1.00 86.00 116 LYS A CA 1
ATOM 897 C C . LYS A 1 116 ? -25.647 2.430 29.673 1.00 86.00 116 LYS A C 1
ATOM 899 O O . LYS A 1 116 ? -26.715 2.475 30.272 1.00 86.00 116 LYS A O 1
ATOM 904 N N . GLN A 1 117 ? -24.726 1.494 29.902 1.00 74.62 117 GLN A N 1
ATOM 905 C CA . GLN A 1 117 ? -24.812 0.500 30.980 1.00 74.62 117 GLN A CA 1
ATOM 906 C C . GLN A 1 117 ? -24.235 1.004 32.315 1.00 74.62 117 GLN A C 1
ATOM 908 O O . GLN A 1 117 ? -24.379 0.315 33.324 1.00 74.62 117 GLN A O 1
ATOM 913 N N . LYS A 1 118 ? -23.583 2.173 32.320 1.00 54.00 118 LYS A N 1
ATOM 914 C CA . LYS A 1 118 ? -23.138 2.891 33.522 1.00 54.00 118 LYS A CA 1
ATOM 915 C C . LYS A 1 118 ? -24.165 3.936 33.934 1.00 54.00 118 LYS A C 1
ATOM 917 O O . LYS A 1 118 ? -24.274 4.151 35.158 1.00 54.00 118 LYS A O 1
#

pLDDT: mean 79.09, std 10.99, range [51.09, 90.38]

Organism: NCBI:txid320908